Protein AF-A0A183U4X9-F1 (afdb_monomer)

Foldseek 3Di:
DVVVVVVLVVVVVV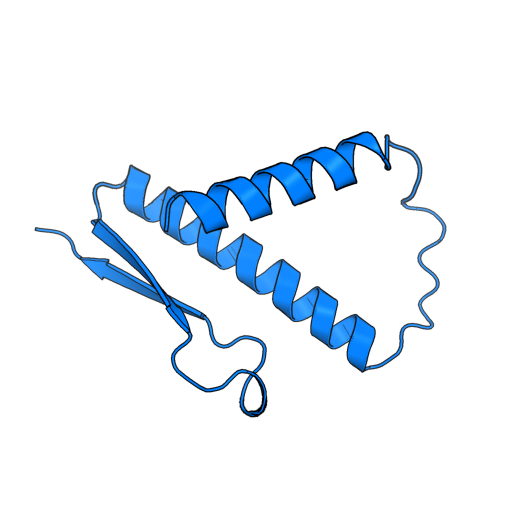VCVVDPDDPPPDPPPPDDPVRVLVVVLVVLVVVVVVVQVVLVVVVWDKDKDQPDDCVVPVSRIDIDTDDD

Solvent-accessible surface area (backbone atoms only — not comparable to full-atom values): 5188 Å² total; per-residue (Å²): 112,75,63,59,59,49,55,51,50,54,52,50,54,53,51,52,72,74,55,69,90,74,75,85,86,71,78,73,83,84,62,52,70,68,58,52,51,52,49,51,34,52,54,49,51,53,51,53,51,53,52,42,54,53,44,37,76,74,66,30,52,61,49,79,42,73,82,63,58,57,94,81,42,70,75,40,72,43,80,51,71,48,71,134

InterPro domains:
  IPR007871 Methyltransferase TRM13 [PF05206] (15-80)

Nearest PDB structures (foldseek):
  8v1y-assembly1_D  TM=3.775E-01  e=6.222E+00  Escherichia coli

Sequence (84 aa):
MRILAEEIKQTFLKTEAANGADMVENVSWNWTREQKENLGCQAKALLEIGRAEYLHSLGYTVNVYRYVDFSLSPENLLIVGTKN

Secondary structure (DSSP, 8-state):
-HHHHHHHHHHHHHHHHHS-S--SS---S---HHHHHHHHHHHHHHHHHHHHHHHHHTT-EEEEEE-S-TTT-TT-EEEEEE--

pLDDT: mean 78.8, std 16.37, range [44.12, 97.88]

Mean predicted aligned error: 11.9 Å

Organism: Toxocara canis (NCBI:txid6265)

Structure (mmCIF, N/CA/C/O backbone):
data_AF-A0A183U4X9-F1
#
_entry.id   AF-A0A183U4X9-F1
#
loop_
_atom_site.group_PDB
_atom_site.id
_atom_site.type_symbol
_atom_site.label_atom_id
_atom_site.label_alt_id
_atom_site.label_comp_id
_atom_site.label_asym_id
_atom_site.label_entity_id
_atom_site.label_seq_id
_atom_site.pdbx_PDB_ins_code
_atom_site.Cartn_x
_atom_site.Cartn_y
_atom_site.Cartn_z
_atom_site.occupancy
_atom_site.B_iso_or_equiv
_atom_site.auth_seq_id
_atom_site.auth_comp_id
_atom_site.auth_asym_id
_atom_site.auth_atom_id
_atom_site.pdbx_PDB_model_num
ATOM 1 N N . MET A 1 1 ? 0.568 -13.457 7.256 1.00 50.22 1 MET A N 1
ATOM 2 C CA . MET A 1 1 ? 0.738 -11.985 7.250 1.00 50.22 1 MET A CA 1
ATOM 3 C C . MET A 1 1 ? 2.053 -11.526 7.886 1.00 50.22 1 MET A C 1
ATOM 5 O O . MET A 1 1 ? 2.767 -10.793 7.223 1.00 50.22 1 MET A O 1
ATOM 9 N N . ARG A 1 2 ? 2.440 -12.010 9.085 1.00 44.12 2 ARG A N 1
ATOM 10 C CA . ARG A 1 2 ? 3.759 -11.728 9.716 1.00 44.12 2 ARG A CA 1
ATOM 11 C C . ARG A 1 2 ? 4.977 -12.003 8.819 1.00 44.12 2 ARG A C 1
ATOM 13 O O . ARG A 1 2 ? 5.952 -11.273 8.883 1.00 44.12 2 ARG A O 1
ATOM 20 N N . ILE A 1 3 ? 4.888 -13.037 7.984 1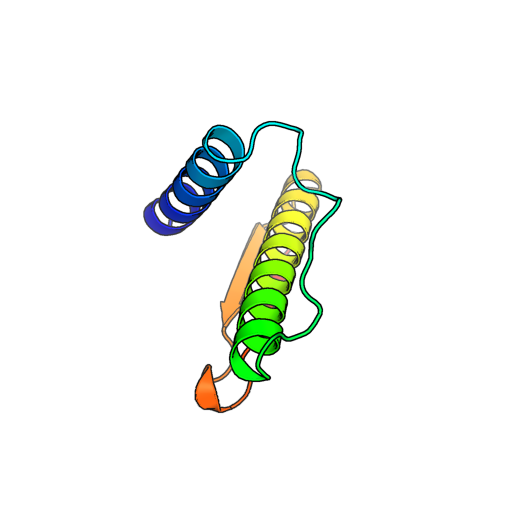.00 50.47 3 ILE A N 1
ATOM 21 C CA . ILE A 1 3 ? 5.980 -13.480 7.106 1.00 50.47 3 ILE A CA 1
ATOM 22 C C . ILE A 1 3 ? 6.270 -12.444 6.004 1.00 50.47 3 ILE A C 1
ATOM 24 O O . ILE A 1 3 ? 7.423 -12.097 5.796 1.00 50.47 3 ILE A O 1
ATOM 28 N N . LEU A 1 4 ? 5.234 -11.855 5.395 1.00 55.22 4 LEU A N 1
ATOM 29 C CA . LEU A 1 4 ? 5.391 -10.908 4.283 1.00 55.22 4 LEU A CA 1
ATOM 30 C C . LEU A 1 4 ? 6.004 -9.569 4.731 1.00 55.22 4 LEU A C 1
ATOM 32 O O . LEU A 1 4 ? 6.835 -8.992 4.038 1.00 55.22 4 LEU A O 1
ATOM 36 N N . ALA A 1 5 ? 5.606 -9.082 5.910 1.00 51.78 5 ALA A N 1
ATOM 37 C CA . ALA A 1 5 ? 6.165 -7.859 6.485 1.00 51.78 5 ALA A CA 1
ATOM 38 C C . ALA A 1 5 ? 7.650 -8.034 6.844 1.00 51.78 5 ALA A C 1
ATOM 40 O O . ALA A 1 5 ? 8.456 -7.137 6.602 1.00 51.78 5 ALA A O 1
ATOM 41 N N . GLU A 1 6 ? 8.018 -9.208 7.366 1.00 61.88 6 GLU A N 1
ATOM 42 C CA . GLU A 1 6 ? 9.409 -9.527 7.678 1.00 61.88 6 GLU A CA 1
ATOM 43 C C . GLU A 1 6 ? 10.243 -9.692 6.399 1.00 61.88 6 GLU A C 1
ATOM 45 O O . GLU A 1 6 ? 11.333 -9.143 6.308 1.00 61.88 6 GLU A O 1
ATOM 50 N N . GLU A 1 7 ? 9.716 -10.343 5.360 1.00 66.25 7 GLU A N 1
ATOM 51 C CA . GLU A 1 7 ? 10.388 -10.476 4.058 1.00 66.25 7 GLU A CA 1
ATOM 52 C C . GLU A 1 7 ? 10.667 -9.116 3.399 1.00 66.25 7 GLU A C 1
ATOM 54 O O . GLU A 1 7 ? 11.771 -8.880 2.900 1.00 66.25 7 GLU A O 1
ATOM 59 N N . ILE A 1 8 ? 9.705 -8.188 3.451 1.00 65.31 8 ILE A N 1
ATOM 60 C CA . ILE A 1 8 ? 9.865 -6.823 2.926 1.00 65.31 8 ILE A CA 1
ATOM 61 C C . ILE A 1 8 ? 10.913 -6.056 3.740 1.00 65.31 8 ILE A C 1
ATOM 63 O O . ILE A 1 8 ? 11.799 -5.423 3.164 1.00 65.31 8 ILE A O 1
ATOM 67 N N . LYS A 1 9 ? 10.870 -6.161 5.072 1.00 68.88 9 LYS A N 1
ATOM 68 C CA . LYS A 1 9 ? 11.839 -5.520 5.970 1.00 68.88 9 LYS A CA 1
ATOM 69 C C . LYS A 1 9 ? 13.261 -6.035 5.742 1.00 68.88 9 LYS A C 1
ATOM 71 O O . LYS A 1 9 ? 14.196 -5.242 5.660 1.00 68.88 9 LYS A O 1
ATOM 76 N N . GLN A 1 10 ? 13.431 -7.345 5.586 1.00 69.44 10 GLN A N 1
ATOM 77 C CA . GLN A 1 10 ? 14.731 -7.958 5.302 1.00 69.44 10 GLN A CA 1
ATOM 78 C C . GLN A 1 10 ? 15.256 -7.577 3.913 1.00 69.44 10 GLN A C 1
ATOM 80 O O . GLN A 1 10 ? 16.457 -7.371 3.741 1.00 69.44 10 GLN A O 1
ATOM 85 N N . THR A 1 11 ? 14.370 -7.436 2.927 1.00 70.12 11 THR A N 1
ATOM 86 C CA . THR A 1 11 ? 14.733 -6.956 1.585 1.00 70.12 11 THR A CA 1
ATOM 87 C C . THR A 1 11 ? 15.203 -5.501 1.627 1.00 70.12 11 THR A C 1
ATOM 89 O O . THR A 1 11 ? 16.219 -5.165 1.019 1.00 70.12 11 THR A O 1
ATOM 92 N N . PHE A 1 12 ? 14.528 -4.652 2.406 1.00 66.69 12 PHE A N 1
ATOM 93 C CA . PHE A 1 12 ? 14.915 -3.256 2.609 1.00 66.69 12 PHE A CA 1
ATOM 94 C C . PHE A 1 12 ? 16.285 -3.132 3.295 1.00 66.69 12 PHE A C 1
ATOM 96 O O . PHE A 1 12 ? 17.180 -2.483 2.761 1.00 66.69 12 PHE A O 1
ATOM 103 N N . LEU A 1 13 ? 16.497 -3.841 4.410 1.00 66.81 13 LEU A N 1
ATOM 104 C CA . LEU A 1 13 ? 17.763 -3.811 5.156 1.00 66.81 13 LEU A CA 1
ATOM 105 C C . LEU A 1 13 ? 18.954 -4.320 4.331 1.00 66.81 13 LEU A C 1
ATOM 107 O O . LEU A 1 13 ? 20.045 -3.761 4.414 1.00 66.81 13 LEU A O 1
ATOM 111 N N . LYS A 1 14 ? 18.755 -5.351 3.500 1.00 67.38 14 LYS A N 1
ATOM 112 C CA . LYS A 1 14 ? 19.792 -5.825 2.567 1.00 67.38 14 LYS A CA 1
ATOM 113 C C . LYS A 1 14 ? 20.114 -4.799 1.482 1.00 67.38 14 LYS A C 1
ATOM 115 O O . LYS A 1 14 ? 21.270 -4.689 1.088 1.00 67.38 14 LYS A O 1
ATOM 120 N N . THR A 1 15 ? 19.110 -4.061 1.013 1.00 61.00 15 THR A N 1
ATOM 121 C CA . THR A 1 15 ? 19.278 -3.034 -0.025 1.00 61.00 15 THR A CA 1
ATOM 122 C C . THR A 1 15 ? 20.014 -1.809 0.521 1.00 61.00 15 THR A C 1
ATOM 124 O O . THR A 1 15 ? 20.891 -1.284 -0.156 1.00 61.00 15 THR A O 1
ATOM 127 N N . GLU A 1 16 ? 19.744 -1.393 1.762 1.00 61.06 16 GLU A N 1
ATOM 128 C CA . GLU A 1 16 ? 20.497 -0.309 2.411 1.00 61.06 16 GLU A CA 1
ATOM 129 C C . GLU A 1 16 ? 21.936 -0.710 2.756 1.00 61.06 16 GLU A C 1
ATOM 131 O O . GLU A 1 16 ? 22.860 0.062 2.511 1.00 61.06 16 GLU A O 1
ATOM 136 N N . ALA A 1 17 ? 22.153 -1.932 3.258 1.00 59.91 17 ALA A N 1
ATOM 137 C CA . ALA A 1 17 ? 23.494 -2.422 3.584 1.00 59.91 17 ALA A CA 1
ATOM 138 C C . ALA A 1 17 ? 24.398 -2.575 2.345 1.00 59.91 17 ALA A C 1
ATOM 140 O O . ALA A 1 17 ? 25.617 -2.466 2.461 1.00 59.91 17 ALA A O 1
ATOM 141 N N . ALA A 1 18 ? 23.814 -2.820 1.168 1.00 59.06 18 ALA A N 1
ATOM 142 C CA . ALA A 1 18 ? 24.545 -2.913 -0.094 1.00 59.06 18 ALA A CA 1
ATOM 143 C C . ALA A 1 18 ? 24.877 -1.542 -0.714 1.00 59.06 18 ALA A C 1
ATOM 145 O O . ALA A 1 18 ? 25.849 -1.437 -1.458 1.00 59.06 18 ALA A O 1
ATOM 146 N N . ASN A 1 19 ? 24.105 -0.496 -0.399 1.00 56.81 19 ASN A N 1
ATOM 147 C CA . ASN A 1 19 ? 24.116 0.776 -1.130 1.00 56.81 19 ASN A CA 1
ATOM 148 C C . ASN A 1 19 ? 24.536 1.964 -0.251 1.00 56.81 19 ASN A C 1
ATOM 150 O O . ASN A 1 19 ? 24.004 3.065 -0.393 1.00 56.81 19 ASN A O 1
ATOM 154 N N . GLY A 1 20 ? 25.478 1.736 0.668 1.00 49.56 20 GLY A N 1
ATOM 155 C CA . GLY A 1 20 ? 26.027 2.764 1.548 1.00 49.56 20 GLY A CA 1
ATOM 156 C C . GLY A 1 20 ? 26.397 4.054 0.803 1.00 49.56 20 GLY A C 1
ATOM 157 O O . GLY A 1 20 ? 27.333 4.079 0.014 1.00 49.56 20 GLY A O 1
ATOM 158 N N . ALA A 1 21 ? 25.632 5.107 1.096 1.00 52.72 21 ALA A N 1
ATOM 159 C CA . ALA A 1 21 ? 25.929 6.541 1.023 1.00 52.72 21 ALA A CA 1
ATOM 160 C C . ALA A 1 21 ? 26.410 7.214 -0.288 1.00 52.72 21 ALA A C 1
ATOM 162 O O . ALA A 1 21 ? 26.419 8.440 -0.293 1.00 52.72 21 ALA A O 1
ATOM 163 N N . ASP A 1 22 ? 26.726 6.515 -1.387 1.00 51.09 22 ASP A N 1
ATOM 164 C CA . ASP A 1 22 ? 27.477 7.138 -2.509 1.00 51.09 22 ASP A CA 1
ATOM 165 C C . ASP A 1 22 ? 26.831 7.090 -3.917 1.00 51.09 22 ASP A C 1
ATOM 167 O O . ASP A 1 22 ? 27.508 7.299 -4.921 1.00 51.09 22 ASP A O 1
ATOM 171 N N . MET A 1 23 ? 25.521 6.836 -4.060 1.00 51.88 23 MET A N 1
ATOM 172 C CA . MET A 1 23 ? 24.907 6.591 -5.389 1.00 51.88 23 MET A CA 1
ATOM 173 C C . MET A 1 23 ? 23.801 7.560 -5.838 1.00 51.88 23 MET A C 1
ATOM 175 O O . MET A 1 23 ? 22.867 7.150 -6.527 1.00 51.88 23 MET A O 1
ATOM 179 N N . VAL A 1 24 ? 23.881 8.854 -5.515 1.00 51.53 24 VAL A N 1
ATOM 180 C CA . VAL A 1 24 ? 22.939 9.834 -6.108 1.00 51.53 24 VAL A CA 1
ATOM 181 C C . VAL A 1 24 ? 23.401 10.325 -7.495 1.00 51.53 24 VAL A C 1
ATOM 183 O O . VAL A 1 24 ? 22.595 10.851 -8.257 1.00 51.53 24 VAL A O 1
ATOM 186 N N . GLU A 1 25 ? 24.658 10.093 -7.894 1.00 47.06 25 GLU A N 1
ATOM 187 C CA . GLU A 1 25 ? 25.246 10.758 -9.074 1.00 47.06 25 GLU A CA 1
ATOM 188 C C . GLU A 1 25 ? 25.263 9.984 -10.406 1.00 47.06 25 GLU A C 1
ATOM 190 O O . GLU A 1 25 ? 25.831 10.470 -11.378 1.00 47.06 25 GLU A O 1
ATOM 195 N N . ASN A 1 26 ? 24.597 8.833 -10.546 1.00 50.72 26 ASN A N 1
ATOM 196 C CA . ASN A 1 26 ? 24.475 8.198 -11.872 1.00 50.72 26 ASN A CA 1
ATOM 197 C C . ASN A 1 26 ? 23.179 7.400 -12.057 1.00 50.72 26 ASN A C 1
ATOM 199 O O . ASN A 1 26 ? 23.179 6.234 -12.454 1.00 50.72 26 ASN A O 1
ATOM 203 N N . VAL A 1 27 ? 22.032 8.037 -11.809 1.00 55.56 27 VAL A N 1
ATOM 204 C CA . VAL A 1 27 ? 20.764 7.487 -12.301 1.00 55.56 27 VAL A CA 1
ATOM 205 C C . VAL A 1 27 ? 20.726 7.690 -13.816 1.00 55.56 27 VAL A C 1
ATOM 207 O O . VAL A 1 27 ? 20.359 8.751 -14.315 1.00 55.56 27 VAL A O 1
ATOM 210 N N . SER A 1 28 ? 21.135 6.666 -14.565 1.00 58.91 28 SER A N 1
ATOM 211 C CA . SER A 1 28 ? 20.864 6.591 -16.000 1.00 58.91 28 SER A CA 1
ATOM 212 C C . SER A 1 28 ? 19.352 6.687 -16.203 1.00 58.91 28 SER A C 1
ATOM 214 O O . SER A 1 28 ? 18.618 5.756 -15.882 1.00 58.91 28 SER A O 1
ATOM 216 N N . TRP A 1 29 ? 18.875 7.809 -16.747 1.00 65.62 29 TRP A N 1
ATOM 217 C CA . TRP A 1 29 ? 17.455 8.055 -17.041 1.00 65.62 29 TRP A CA 1
ATOM 218 C C . TRP A 1 29 ? 16.885 7.150 -18.146 1.00 65.62 29 TRP A C 1
ATOM 220 O O . TRP A 1 29 ? 15.714 7.269 -18.519 1.00 65.62 29 TRP A O 1
ATOM 230 N N . ASN A 1 30 ? 17.690 6.216 -18.654 1.00 80.81 30 ASN A N 1
ATOM 231 C CA . ASN A 1 30 ? 17.356 5.299 -19.734 1.00 80.81 30 ASN A CA 1
ATOM 232 C C . ASN A 1 30 ? 16.600 4.052 -19.240 1.00 80.81 30 ASN A C 1
ATOM 234 O O . ASN A 1 30 ? 16.869 2.932 -19.668 1.00 80.81 30 ASN A O 1
ATOM 238 N N . TRP A 1 31 ? 15.668 4.232 -18.305 1.00 84.62 31 TRP A N 1
ATOM 239 C CA . TRP A 1 31 ? 14.859 3.131 -17.788 1.00 84.62 31 TRP A CA 1
ATOM 240 C C . TRP A 1 31 ? 13.778 2.727 -18.778 1.00 84.62 31 TRP A C 1
ATOM 242 O O . TRP A 1 31 ? 13.084 3.578 -19.350 1.00 84.62 31 TRP A O 1
ATOM 252 N N . THR A 1 32 ? 13.589 1.417 -18.914 1.00 89.81 32 THR A N 1
ATOM 253 C CA . THR A 1 32 ? 12.460 0.865 -19.653 1.00 89.81 32 THR A CA 1
ATOM 254 C C . THR A 1 32 ? 11.150 1.225 -18.956 1.00 89.81 32 THR A C 1
ATOM 256 O O . THR A 1 32 ? 11.107 1.568 -17.770 1.00 89.81 32 THR A O 1
ATOM 259 N N . ARG A 1 33 ? 10.048 1.143 -19.704 1.00 87.19 33 ARG A N 1
ATOM 260 C CA . ARG A 1 33 ? 8.709 1.352 -19.148 1.00 87.19 33 ARG A CA 1
ATOM 261 C C . ARG A 1 33 ? 8.434 0.412 -17.967 1.00 87.19 33 ARG A C 1
ATOM 263 O O . ARG A 1 33 ? 8.016 0.882 -16.917 1.00 87.19 33 ARG A O 1
ATOM 270 N N . GLU A 1 34 ? 8.757 -0.867 -18.127 1.00 87.31 34 GLU A N 1
ATOM 271 C CA . GLU A 1 34 ? 8.569 -1.898 -17.101 1.00 87.31 34 GLU A CA 1
ATOM 272 C C . GLU A 1 34 ? 9.356 -1.593 -15.817 1.00 87.31 34 GLU A C 1
ATOM 274 O O . GLU A 1 34 ? 8.842 -1.746 -14.714 1.00 87.31 34 GLU A O 1
ATOM 279 N N . GLN A 1 35 ? 10.592 -1.096 -15.936 1.00 86.62 35 GLN A N 1
ATOM 280 C CA . GLN A 1 35 ? 11.396 -0.709 -14.772 1.00 86.62 35 GLN A CA 1
ATOM 281 C C . GLN A 1 35 ? 10.773 0.463 -14.007 1.00 86.62 35 GLN A C 1
ATOM 283 O O . GLN A 1 35 ? 10.729 0.441 -12.777 1.00 86.62 35 GLN A O 1
ATOM 288 N N . LYS A 1 36 ? 10.259 1.469 -14.727 1.00 87.25 36 LYS A N 1
ATOM 289 C CA . LYS A 1 36 ? 9.554 2.607 -14.118 1.00 87.25 36 LYS A CA 1
ATOM 290 C C . LYS A 1 36 ? 8.276 2.157 -13.410 1.00 87.25 36 LYS A C 1
ATOM 292 O O . LYS A 1 36 ? 8.034 2.579 -12.284 1.00 87.25 36 LYS A O 1
ATOM 297 N N . GLU A 1 37 ? 7.496 1.281 -14.041 1.00 89.25 37 GLU A N 1
ATOM 298 C CA . GLU A 1 37 ? 6.272 0.711 -13.464 1.00 89.25 37 GLU A CA 1
ATOM 299 C C . GLU A 1 37 ? 6.581 -0.118 -12.207 1.00 89.25 37 GLU A C 1
ATOM 301 O O . GLU A 1 37 ? 5.939 0.070 -11.173 1.00 89.25 37 GLU A O 1
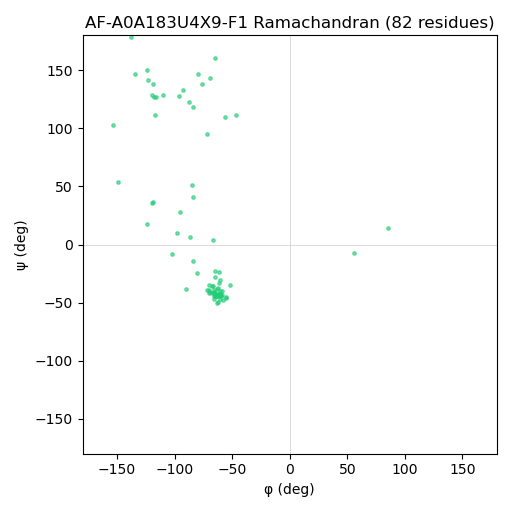ATOM 306 N N . ASN A 1 38 ? 7.618 -0.962 -12.244 1.00 87.69 38 ASN A N 1
ATOM 307 C CA . ASN A 1 38 ? 8.050 -1.748 -11.087 1.00 87.69 38 ASN A CA 1
ATOM 308 C C . ASN A 1 38 ? 8.495 -0.864 -9.918 1.00 87.69 38 ASN A C 1
ATOM 310 O O . ASN A 1 38 ? 8.090 -1.118 -8.780 1.00 87.69 38 ASN A O 1
ATOM 314 N N . LEU A 1 39 ? 9.270 0.196 -10.178 1.00 88.88 39 LEU A N 1
ATOM 315 C CA . LEU A 1 39 ? 9.636 1.133 -9.118 1.00 88.88 39 LEU A CA 1
ATOM 316 C C . LEU A 1 39 ? 8.400 1.851 -8.560 1.00 88.88 39 LEU A C 1
ATOM 318 O O . LEU A 1 39 ? 8.263 1.958 -7.343 1.00 88.88 39 LEU A O 1
ATOM 322 N N . GLY A 1 40 ? 7.488 2.304 -9.425 1.00 88.69 40 GLY A N 1
ATOM 323 C CA . GLY A 1 40 ? 6.228 2.928 -9.012 1.00 88.69 40 GLY A CA 1
ATOM 324 C C . GLY A 1 40 ? 5.427 2.028 -8.071 1.00 88.69 40 GLY A C 1
ATOM 325 O O . GLY A 1 40 ? 5.017 2.460 -6.994 1.00 88.69 40 GLY A O 1
ATOM 326 N N . CYS A 1 41 ? 5.317 0.738 -8.400 1.00 88.88 41 CYS A N 1
ATOM 327 C CA . CYS A 1 41 ? 4.652 -0.257 -7.557 1.00 88.88 41 CYS A CA 1
ATOM 328 C C . CYS A 1 41 ? 5.326 -0.431 -6.190 1.00 88.88 41 CYS A C 1
ATOM 330 O O . CYS A 1 41 ? 4.641 -0.523 -5.168 1.00 88.88 41 CYS A O 1
ATOM 332 N N . GLN A 1 42 ? 6.660 -0.476 -6.155 1.00 88.31 42 GLN A N 1
ATOM 333 C CA . GLN A 1 42 ? 7.425 -0.600 -4.911 1.00 88.31 42 GLN A CA 1
ATOM 334 C C . GLN A 1 42 ? 7.264 0.640 -4.028 1.00 88.31 42 GLN A C 1
ATOM 336 O O . GLN A 1 42 ? 6.961 0.520 -2.839 1.00 88.31 42 GLN A O 1
ATOM 341 N N . ALA A 1 43 ? 7.399 1.830 -4.616 1.00 91.31 43 ALA A N 1
ATOM 342 C CA . ALA A 1 43 ? 7.211 3.096 -3.920 1.00 91.31 43 ALA A CA 1
ATOM 343 C C . ALA A 1 43 ? 5.786 3.212 -3.359 1.00 91.31 43 ALA A C 1
ATOM 345 O O . ALA A 1 43 ? 5.599 3.557 -2.191 1.00 91.31 43 ALA A O 1
ATOM 346 N N . LYS A 1 44 ? 4.778 2.845 -4.158 1.00 91.00 44 LYS A N 1
ATOM 347 C CA . LYS A 1 44 ? 3.375 2.804 -3.740 1.00 91.00 44 LYS A CA 1
ATOM 348 C C . LYS A 1 44 ? 3.169 1.881 -2.542 1.00 91.00 44 LYS A C 1
ATOM 350 O O . LYS A 1 44 ? 2.545 2.292 -1.567 1.00 91.00 44 LYS A O 1
ATOM 355 N N . ALA A 1 45 ? 3.714 0.665 -2.582 1.00 88.94 45 ALA A N 1
ATOM 356 C CA . ALA A 1 45 ? 3.604 -0.282 -1.475 1.00 88.94 45 ALA A CA 1
ATOM 357 C C . ALA A 1 45 ? 4.211 0.267 -0.180 1.00 88.94 45 ALA A C 1
ATOM 359 O O . ALA A 1 45 ? 3.577 0.191 0.872 1.00 88.94 45 ALA A O 1
ATOM 360 N N . LEU A 1 46 ? 5.395 0.874 -0.265 1.00 91.38 46 LEU A N 1
ATOM 361 C CA . LEU A 1 46 ? 6.068 1.464 0.889 1.00 91.38 46 LEU A CA 1
ATOM 362 C C . LEU A 1 46 ? 5.246 2.603 1.511 1.00 91.38 46 LEU A C 1
ATOM 364 O O . LEU A 1 46 ? 5.088 2.656 2.731 1.00 91.38 46 LEU A O 1
ATOM 368 N N . LEU A 1 47 ? 4.660 3.470 0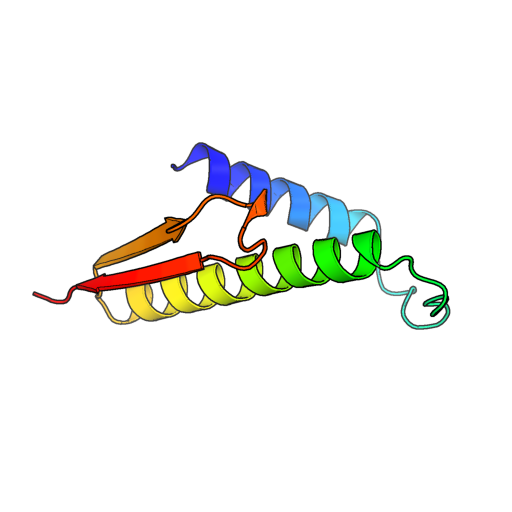.681 1.00 92.75 47 LEU A N 1
ATOM 369 C CA . LEU A 1 47 ? 3.796 4.556 1.147 1.00 92.75 47 LEU A CA 1
ATOM 370 C C . LEU A 1 47 ? 2.532 4.041 1.843 1.00 92.75 47 LEU A C 1
ATOM 372 O O . LEU A 1 47 ? 2.170 4.564 2.897 1.00 92.75 47 LEU A O 1
ATOM 376 N N . GLU A 1 48 ? 1.861 3.026 1.292 1.00 93.88 48 GLU A N 1
ATOM 377 C CA . GLU A 1 48 ? 0.640 2.498 1.914 1.00 93.88 48 GLU A CA 1
ATOM 378 C C . GLU A 1 48 ? 0.924 1.744 3.220 1.00 93.88 48 GLU A C 1
ATOM 380 O O . GLU A 1 48 ? 0.145 1.859 4.165 1.00 93.88 48 GLU A O 1
ATOM 385 N N . ILE A 1 49 ? 2.059 1.044 3.323 1.00 91.62 49 ILE A N 1
ATOM 386 C CA . ILE A 1 49 ? 2.497 0.431 4.586 1.00 91.62 49 ILE A CA 1
ATOM 387 C C . ILE A 1 49 ? 2.748 1.518 5.636 1.00 91.62 49 ILE A C 1
ATOM 389 O O . ILE A 1 49 ? 2.202 1.441 6.734 1.00 91.62 49 ILE A O 1
ATOM 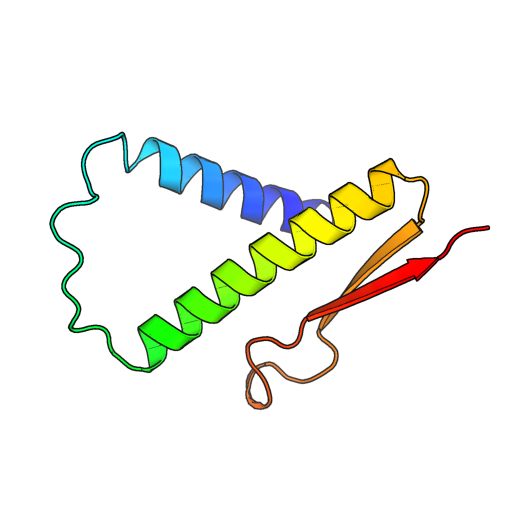393 N N . GLY A 1 50 ? 3.500 2.570 5.296 1.00 94.88 50 GLY A N 1
ATOM 394 C CA . GLY A 1 50 ? 3.757 3.678 6.222 1.00 94.88 50 GLY A CA 1
ATOM 395 C C . GLY A 1 50 ? 2.474 4.372 6.694 1.00 94.88 50 GLY A C 1
ATOM 396 O O . GLY A 1 50 ? 2.327 4.681 7.877 1.00 94.88 50 GLY A O 1
ATOM 397 N N . ARG A 1 51 ? 1.500 4.565 5.796 1.00 96.50 51 ARG A N 1
ATOM 398 C CA . ARG A 1 51 ? 0.176 5.104 6.148 1.00 96.50 51 ARG A CA 1
ATOM 399 C C . ARG A 1 51 ? -0.612 4.167 7.058 1.00 96.50 51 ARG A C 1
ATOM 401 O O . ARG A 1 51 ? -1.262 4.647 7.985 1.00 96.50 51 ARG A O 1
ATOM 408 N N . ALA A 1 52 ? -0.561 2.859 6.814 1.00 95.69 52 ALA A N 1
ATOM 409 C CA . ALA A 1 52 ? -1.232 1.876 7.655 1.00 95.69 52 ALA A CA 1
ATOM 410 C C . ALA A 1 52 ? -0.646 1.847 9.076 1.00 95.69 52 ALA A C 1
ATOM 412 O O . ALA A 1 52 ? -1.404 1.890 10.042 1.00 95.69 52 ALA A O 1
ATOM 413 N N . GLU A 1 53 ? 0.683 1.869 9.205 1.00 96.00 53 GLU A N 1
ATOM 414 C CA . GLU A 1 53 ? 1.384 1.963 10.494 1.00 96.00 53 GLU A CA 1
ATOM 415 C C . GLU A 1 53 ? 1.029 3.255 11.244 1.00 96.00 53 GLU A C 1
ATOM 417 O O . GLU A 1 53 ? 0.724 3.238 12.438 1.00 96.00 53 GLU A O 1
ATOM 422 N N . TYR A 1 54 ? 0.978 4.387 10.536 1.00 97.06 54 TYR A N 1
ATOM 423 C CA . TYR A 1 54 ? 0.539 5.649 11.126 1.00 97.06 54 TYR A CA 1
ATOM 424 C C . TYR A 1 54 ? -0.900 5.568 11.655 1.00 97.06 54 TYR A C 1
ATOM 426 O O . TYR A 1 54 ? -1.164 5.937 12.799 1.00 97.06 54 TYR A O 1
ATOM 434 N N . LEU A 1 55 ? -1.837 5.031 10.874 1.00 96.44 55 LEU A N 1
ATOM 435 C CA . LEU A 1 55 ? -3.222 4.848 11.316 1.00 96.44 55 LEU A CA 1
ATOM 436 C C . LEU A 1 55 ? -3.327 3.884 12.508 1.00 96.44 55 LEU A C 1
ATOM 438 O O . LEU A 1 55 ? -4.091 4.147 13.440 1.00 96.44 55 LEU A O 1
ATOM 442 N N . HIS A 1 56 ? -2.526 2.818 12.531 1.00 95.38 56 HIS A N 1
ATOM 443 C CA . HIS A 1 56 ? -2.416 1.933 13.688 1.00 95.38 56 HIS A CA 1
ATOM 444 C C . HIS A 1 56 ? -1.966 2.680 14.945 1.00 95.38 56 HIS A C 1
ATOM 446 O O . HIS A 1 56 ? -2.571 2.506 16.003 1.00 95.38 56 HIS A O 1
ATOM 452 N N . SER A 1 57 ? -0.975 3.570 14.833 1.00 96.31 57 SER A N 1
ATOM 453 C CA . SER A 1 57 ? -0.513 4.393 15.962 1.00 96.31 57 SER A CA 1
ATOM 454 C C . SER A 1 57 ? -1.597 5.322 16.529 1.00 96.31 57 SER A C 1
ATOM 456 O O . SER A 1 57 ? -1.555 5.680 17.703 1.00 96.31 57 SER A O 1
ATOM 458 N N . LEU A 1 58 ? -2.607 5.664 15.723 1.00 96.94 58 LEU A N 1
ATOM 459 C CA . LEU A 1 58 ? -3.776 6.451 16.130 1.00 96.94 58 LEU A CA 1
ATOM 460 C C . LEU A 1 58 ? -4.918 5.594 16.715 1.00 96.94 58 LEU A C 1
ATOM 462 O O . LEU A 1 58 ? -6.009 6.112 16.979 1.00 96.94 58 LEU A O 1
ATOM 466 N N . GLY A 1 59 ? -4.688 4.291 16.904 1.00 96.75 59 GLY A N 1
ATOM 467 C CA . GLY A 1 59 ? -5.634 3.346 17.498 1.00 96.75 59 GLY A CA 1
ATOM 468 C C . GLY A 1 59 ? -6.640 2.737 16.520 1.00 96.75 59 GLY A C 1
ATOM 469 O O . GLY A 1 59 ? -7.633 2.161 16.959 1.00 96.75 59 GLY A O 1
ATOM 470 N N . TYR A 1 60 ? -6.424 2.858 1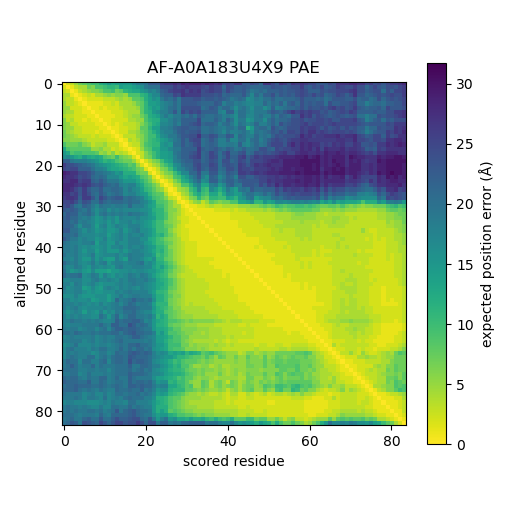5.207 1.00 97.88 60 TYR A N 1
ATOM 471 C CA . TYR A 1 60 ? -7.251 2.160 14.222 1.00 97.88 60 TYR A CA 1
ATOM 472 C C . TYR A 1 60 ? -6.815 0.695 14.091 1.00 97.88 60 TYR A C 1
ATOM 474 O O . TYR A 1 60 ? -5.631 0.361 14.157 1.00 97.88 60 TYR A O 1
ATOM 482 N N . THR A 1 61 ? -7.777 -0.186 13.825 1.00 96.44 61 THR A N 1
ATOM 483 C CA . THR A 1 61 ? -7.491 -1.501 13.243 1.00 96.44 61 THR A CA 1
ATOM 484 C C . THR A 1 61 ? -7.406 -1.326 11.734 1.00 96.44 61 THR A C 1
ATOM 486 O O . THR A 1 61 ? -8.374 -0.890 11.119 1.00 96.44 61 THR A O 1
ATOM 489 N N . VAL A 1 62 ? -6.255 -1.621 11.136 1.00 96.69 62 VAL A N 1
ATOM 490 C CA . VAL A 1 62 ? -5.976 -1.334 9.726 1.00 96.69 62 VAL A CA 1
ATOM 491 C C . VAL A 1 62 ? -5.604 -2.615 8.991 1.00 96.69 62 VAL A C 1
ATOM 493 O O . VAL A 1 62 ? -4.913 -3.473 9.528 1.00 96.69 62 VAL A O 1
ATOM 496 N N . ASN A 1 63 ? -6.068 -2.745 7.751 1.00 93.75 63 ASN A N 1
ATOM 497 C CA . ASN A 1 63 ? -5.677 -3.805 6.830 1.00 93.75 63 ASN A CA 1
ATOM 498 C C . ASN A 1 63 ? -5.377 -3.208 5.452 1.00 93.75 63 ASN A C 1
ATOM 500 O O . ASN A 1 63 ? -6.032 -2.252 5.033 1.00 93.75 63 ASN A O 1
ATOM 504 N N . VAL A 1 64 ? -4.418 -3.796 4.736 1.00 91.81 64 VAL A N 1
ATOM 505 C CA . VAL A 1 64 ? -4.051 -3.393 3.372 1.00 91.81 64 VAL A CA 1
ATOM 506 C C . VAL A 1 64 ? -4.343 -4.543 2.414 1.00 91.81 64 VAL A C 1
ATOM 508 O O . VAL A 1 64 ? -3.881 -5.663 2.627 1.00 91.81 64 VAL A O 1
ATOM 511 N N . TYR A 1 65 ? -5.097 -4.266 1.353 1.00 90.12 65 TYR A N 1
ATOM 512 C CA . TYR A 1 65 ? -5.552 -5.259 0.381 1.00 90.12 65 TYR A CA 1
ATOM 513 C C . TYR A 1 65 ? -5.132 -4.895 -1.036 1.00 90.12 65 TYR A C 1
ATOM 515 O O . TYR A 1 65 ? -5.082 -3.721 -1.396 1.00 90.12 65 TYR A O 1
ATOM 523 N N . ARG A 1 66 ? -4.924 -5.918 -1.868 1.00 88.88 66 ARG A N 1
ATOM 524 C CA . ARG A 1 66 ? -5.008 -5.766 -3.323 1.00 88.88 66 ARG A CA 1
ATOM 525 C C . ARG A 1 66 ? -6.453 -5.986 -3.737 1.00 88.88 66 ARG A C 1
ATOM 527 O O . ARG A 1 66 ? -7.018 -7.026 -3.409 1.00 88.88 66 ARG A O 1
ATOM 534 N N . TYR A 1 67 ? -7.053 -5.005 -4.405 1.00 83.00 67 TYR A N 1
ATOM 535 C CA . TYR A 1 67 ? -8.490 -5.031 -4.710 1.00 83.00 67 TYR A CA 1
ATOM 536 C C . TYR A 1 67 ? -8.815 -5.417 -6.161 1.00 83.00 67 TYR A C 1
ATOM 538 O O . TYR A 1 67 ? -9.979 -5.648 -6.475 1.00 83.00 67 TYR A O 1
ATOM 546 N N . VAL A 1 68 ? -7.807 -5.525 -7.033 1.00 86.19 68 VAL A N 1
ATOM 547 C CA . VAL A 1 68 ? -7.936 -6.106 -8.383 1.00 86.19 68 VAL A CA 1
ATOM 548 C C . VAL A 1 68 ? -6.735 -7.004 -8.699 1.00 86.19 68 VAL A C 1
ATOM 550 O O . VAL A 1 68 ? -5.820 -7.147 -7.887 1.00 86.19 68 VAL A O 1
ATOM 553 N N . ASP A 1 69 ? -6.727 -7.630 -9.872 1.00 83.31 69 ASP A N 1
ATOM 554 C CA . ASP A 1 69 ? -5.546 -8.340 -10.364 1.00 83.31 69 ASP A CA 1
ATOM 555 C C . ASP A 1 69 ? -4.420 -7.350 -10.723 1.00 83.31 69 ASP A C 1
ATOM 557 O O . ASP A 1 69 ? -4.679 -6.251 -11.224 1.00 83.31 69 ASP A O 1
ATOM 561 N N . PHE A 1 70 ? -3.166 -7.729 -10.465 1.00 79.88 70 PHE A N 1
ATOM 562 C CA . PHE A 1 70 ? -1.998 -6.885 -10.743 1.00 79.88 70 PHE A CA 1
ATOM 563 C C . PHE A 1 70 ? -1.856 -6.551 -12.235 1.00 79.88 70 PHE A C 1
ATOM 565 O O . PHE A 1 70 ? -1.451 -5.444 -12.576 1.00 79.88 70 PHE A O 1
ATOM 572 N N . SER A 1 71 ? -2.247 -7.469 -13.124 1.00 83.38 71 SER A N 1
ATOM 573 C CA . SER A 1 71 ? -2.230 -7.253 -14.576 1.00 83.38 71 SER A CA 1
ATOM 574 C C . SER A 1 71 ? -3.204 -6.166 -15.042 1.00 83.38 71 SER A C 1
ATOM 576 O O . SER A 1 71 ? -2.999 -5.580 -16.102 1.00 83.38 71 SER A O 1
ATOM 578 N N . LEU A 1 72 ? -4.243 -5.872 -14.250 1.00 85.25 72 LEU A N 1
ATOM 579 C CA . LEU A 1 72 ? -5.230 -4.829 -14.543 1.00 85.25 72 LEU A CA 1
ATOM 580 C C . LEU A 1 72 ? -4.819 -3.471 -13.968 1.00 85.25 72 LEU A C 1
ATOM 582 O 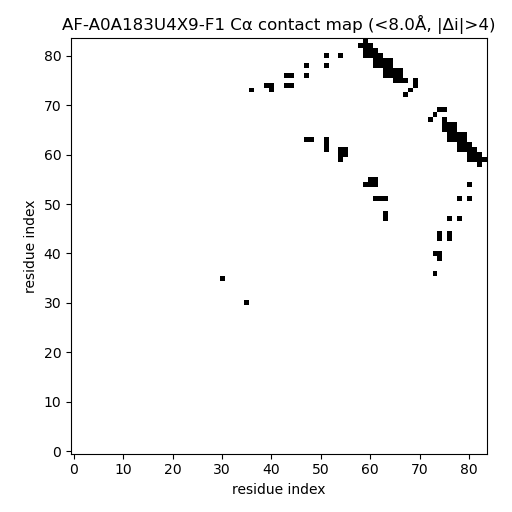O . LEU A 1 72 ? -5.062 -2.439 -14.587 1.00 85.25 72 LEU A O 1
ATOM 586 N N . SER A 1 73 ? -4.222 -3.466 -12.773 1.00 83.88 73 SER A N 1
ATOM 587 C CA . SER A 1 73 ? -3.720 -2.254 -12.124 1.00 83.88 73 SER A CA 1
ATOM 588 C C . SER A 1 73 ? -2.566 -2.593 -11.172 1.00 83.88 73 SER A C 1
ATOM 590 O O . SER A 1 73 ? -2.816 -3.026 -10.046 1.00 83.88 73 SER A O 1
ATOM 592 N N . PRO A 1 74 ? -1.310 -2.334 -11.562 1.00 76.25 74 PRO A N 1
ATOM 593 C CA . PRO A 1 74 ? -0.133 -2.665 -10.753 1.00 76.25 74 PRO A CA 1
ATOM 594 C C . PRO A 1 74 ? -0.073 -1.970 -9.371 1.00 76.25 74 PRO A C 1
ATOM 596 O O . PRO A 1 74 ? 0.404 -2.541 -8.387 1.00 76.25 74 PRO A O 1
ATOM 599 N N . GLU A 1 75 ? -0.637 -0.761 -9.257 1.00 77.94 75 GLU A N 1
ATOM 600 C CA . GLU A 1 75 ? -0.623 0.085 -8.045 1.00 77.94 75 GLU A CA 1
ATOM 601 C C . GLU A 1 75 ? -1.879 -0.052 -7.153 1.00 77.94 75 GLU A C 1
ATOM 603 O O . GLU A 1 75 ? -2.294 0.869 -6.445 1.00 77.94 75 GLU A O 1
ATOM 608 N N . ASN A 1 76 ? -2.525 -1.212 -7.182 1.00 83.44 76 ASN A N 1
ATOM 609 C CA . ASN A 1 76 ? -3.869 -1.431 -6.642 1.00 83.44 76 ASN A CA 1
ATOM 610 C C . ASN A 1 76 ? -3.964 -1.755 -5.139 1.00 83.44 76 ASN A C 1
ATOM 612 O O . ASN A 1 76 ? -4.630 -2.717 -4.746 1.00 83.44 76 ASN A O 1
ATOM 616 N N . LEU A 1 77 ? -3.344 -0.947 -4.283 1.00 89.31 77 LEU A N 1
ATOM 617 C CA . LEU A 1 77 ? -3.455 -1.119 -2.833 1.00 89.31 77 LEU A CA 1
ATOM 618 C C . LEU A 1 77 ? -4.595 -0.278 -2.241 1.00 89.31 77 LEU A C 1
ATOM 620 O O . LEU A 1 77 ? -4.725 0.909 -2.535 1.00 89.31 77 LEU A O 1
ATOM 624 N N . LEU A 1 78 ? -5.403 -0.910 -1.390 1.00 91.19 78 LEU A N 1
ATOM 625 C CA . LEU A 1 78 ? -6.500 -0.317 -0.629 1.00 91.19 78 LEU A CA 1
A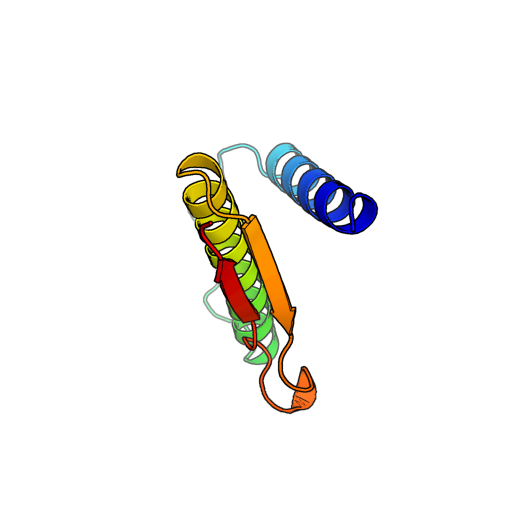TOM 626 C C . LEU A 1 78 ? -6.216 -0.459 0.866 1.00 91.19 78 LEU A C 1
ATOM 628 O O . LEU A 1 78 ? -6.010 -1.571 1.349 1.00 91.19 78 LEU A O 1
ATOM 632 N N . ILE A 1 79 ? -6.267 0.651 1.600 1.00 94.81 79 ILE A N 1
ATOM 633 C CA . ILE A 1 79 ? -6.205 0.659 3.064 1.00 94.81 79 ILE A CA 1
ATOM 634 C C . ILE A 1 79 ? -7.629 0.710 3.615 1.00 94.81 79 ILE A C 1
ATOM 636 O O . ILE A 1 79 ? -8.402 1.601 3.268 1.00 94.81 79 ILE A O 1
ATOM 640 N N . VAL A 1 80 ? -7.960 -0.214 4.513 1.00 94.88 80 VAL A N 1
ATOM 641 C CA . VAL A 1 80 ? -9.213 -0.210 5.273 1.00 94.88 80 VAL A CA 1
ATOM 642 C C . VAL A 1 80 ? -8.874 -0.054 6.747 1.00 94.88 80 VAL A C 1
ATOM 644 O O . VAL A 1 80 ? -8.289 -0.956 7.342 1.00 94.88 80 VAL A O 1
ATOM 647 N N . GLY A 1 81 ? -9.231 1.093 7.324 1.00 94.81 81 GLY A N 1
ATOM 648 C CA . GLY A 1 81 ? -9.087 1.382 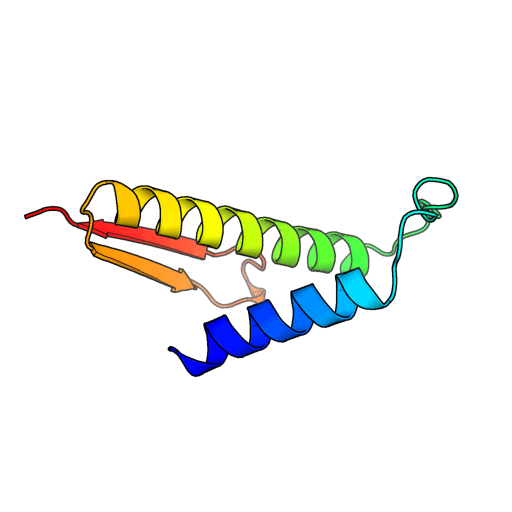8.749 1.00 94.81 81 GLY A CA 1
ATOM 649 C C . GLY A 1 81 ? -10.447 1.446 9.436 1.00 94.81 81 GLY A C 1
ATOM 650 O O . GLY A 1 81 ? -11.328 2.176 8.988 1.00 94.81 81 GLY A O 1
ATOM 651 N N . THR A 1 82 ? -10.617 0.719 10.535 1.00 95.50 82 THR A N 1
ATOM 652 C CA . THR A 1 82 ? -11.814 0.763 11.382 1.00 95.50 82 THR A CA 1
ATOM 653 C C . THR A 1 82 ? -11.446 1.221 12.785 1.00 95.50 82 THR A C 1
ATOM 655 O O . THR A 1 82 ? -10.438 0.786 13.348 1.00 95.50 82 THR A O 1
ATOM 658 N N . LYS A 1 83 ? -12.276 2.090 13.357 1.00 88.38 83 LYS A N 1
ATOM 659 C CA . LYS A 1 83 ? -12.164 2.558 14.737 1.00 88.38 83 LYS A CA 1
ATOM 660 C C . LYS A 1 83 ? -13.441 2.171 15.468 1.00 88.38 83 LYS A C 1
ATOM 662 O O . LYS A 1 83 ? -14.521 2.419 14.936 1.00 88.38 83 LYS A O 1
ATOM 667 N N . ASN A 1 84 ? -13.285 1.527 16.619 1.00 67.31 84 ASN A N 1
ATOM 668 C CA . ASN A 1 84 ? -14.399 1.223 17.514 1.00 67.31 84 ASN A CA 1
ATOM 669 C C . ASN A 1 84 ? -14.828 2.477 18.274 1.00 67.31 84 ASN A C 1
ATOM 671 O O . ASN A 1 84 ? -13.931 3.295 18.592 1.00 67.31 84 ASN A O 1
#

Radius of gyration: 15.67 Å; Cα contacts (8 Å, |Δi|>4): 58; chains: 1; bounding box: 42×24×37 Å